Protein AF-A0A9D0X955-F1 (afdb_monomer_lite)

Secondary structure (DSSP, 8-state):
--HHHHTTS-HHHHHHHHHHHHHHHHHHHHHHHHHHHHHHHHHHHTT-------HHHHHHHHHHHHHTSGGGTTSPTTHHHHHHT--

Sequence (87 aa):
FSKSLWDRLSADRQATLQKAADDACVSISDAIVENENQLVDFFKEQGLKVYEPDVDAFRTRVQQMYLESEFSKDWPDGLLDRINAVE

Structure (mmCIF, N/CA/C/O backbone):
data_AF-A0A9D0X955-F1
#
_entry.id   AF-A0A9D0X955-F1
#
loop_
_atom_site.group_PDB
_atom_site.id
_atom_site.type_symbol
_atom_site.label_atom_id
_atom_site.label_alt_id
_atom_site.label_comp_id
_atom_site.label_asym_id
_atom_site.label_entity_id
_atom_site.label_seq_id
_atom_site.pdbx_PDB_ins_code
_atom_site.Cartn_x
_atom_site.Cartn_y
_atom_site.Cartn_z
_atom_site.occupancy
_atom_site.B_iso_or_equiv
_atom_site.auth_seq_id
_atom_site.auth_comp_id
_atom_site.auth_asym_id
_atom_site.auth_atom_id
_atom_site.pdbx_PDB_model_num
ATOM 1 N N . PHE A 1 1 ? 5.575 2.131 -15.211 1.00 89.06 1 PHE A N 1
ATOM 2 C CA . PHE A 1 1 ? 6.454 2.711 -16.255 1.00 89.06 1 PHE A CA 1
ATOM 3 C C . PHE A 1 1 ? 5.993 2.225 -17.633 1.00 89.06 1 PHE A C 1
ATOM 5 O O . PHE A 1 1 ? 5.451 1.130 -17.712 1.00 89.06 1 PHE A O 1
ATOM 12 N N . SER A 1 2 ? 6.141 3.010 -18.708 1.00 96.81 2 SER A N 1
ATOM 13 C CA . SER A 1 2 ? 5.688 2.591 -20.050 1.00 96.81 2 SER A CA 1
ATOM 14 C C . SER A 1 2 ? 6.513 1.415 -20.580 1.00 96.81 2 SER A C 1
ATOM 16 O O . SER A 1 2 ? 7.730 1.538 -20.725 1.00 96.81 2 SER A O 1
ATOM 18 N N . LYS A 1 3 ? 5.850 0.306 -20.936 1.00 96.88 3 LYS A N 1
ATOM 19 C CA . LYS A 1 3 ? 6.517 -0.883 -21.488 1.00 96.88 3 LYS A CA 1
ATOM 20 C C . LYS A 1 3 ? 7.247 -0.591 -22.803 1.00 96.88 3 LYS A C 1
ATOM 22 O O . LYS A 1 3 ? 8.382 -1.011 -22.975 1.00 96.88 3 LYS A O 1
ATOM 27 N N . SER A 1 4 ? 6.652 0.193 -23.704 1.00 97.75 4 SER A N 1
ATOM 28 C CA . SER A 1 4 ? 7.289 0.519 -24.990 1.00 97.75 4 SER A CA 1
ATOM 29 C C . SER A 1 4 ? 8.536 1.394 -24.838 1.00 97.75 4 SER A C 1
ATOM 31 O O . SER A 1 4 ? 9.446 1.340 -25.662 1.00 97.75 4 SER A O 1
ATOM 33 N N . LEU A 1 5 ? 8.600 2.225 -23.794 1.00 97.12 5 LEU A N 1
ATOM 34 C CA . LEU A 1 5 ? 9.813 2.969 -23.458 1.00 97.12 5 LEU A CA 1
ATOM 35 C C . LEU A 1 5 ? 10.841 2.068 -22.778 1.00 97.12 5 LEU A C 1
ATOM 37 O O . LEU A 1 5 ? 12.010 2.125 -23.142 1.00 97.12 5 LEU A O 1
ATOM 41 N N . TRP A 1 6 ? 10.398 1.217 -21.855 1.00 97.38 6 TRP A N 1
ATOM 42 C CA . TRP A 1 6 ? 11.241 0.260 -21.143 1.00 97.38 6 TRP A CA 1
ATOM 43 C C . TRP A 1 6 ? 11.978 -0.690 -22.084 1.00 97.38 6 TRP A C 1
ATOM 45 O O . TRP A 1 6 ? 13.198 -0.813 -22.009 1.00 97.38 6 TRP A O 1
ATOM 55 N N . ASP A 1 7 ? 11.249 -1.299 -23.018 1.00 97.94 7 ASP A N 1
ATOM 56 C CA . ASP A 1 7 ? 11.782 -2.289 -23.958 1.00 97.94 7 ASP A CA 1
ATOM 57 C C . ASP A 1 7 ? 12.807 -1.677 -24.940 1.00 97.94 7 ASP A C 1
ATOM 59 O O . ASP A 1 7 ? 13.570 -2.404 -25.569 1.00 97.94 7 ASP A O 1
ATOM 63 N N . ARG A 1 8 ? 12.856 -0.340 -25.066 1.00 97.88 8 ARG A N 1
ATOM 64 C CA . ARG A 1 8 ? 13.857 0.385 -25.874 1.00 97.88 8 ARG A CA 1
ATOM 65 C C . ARG A 1 8 ? 15.135 0.734 -25.108 1.00 97.88 8 ARG A C 1
ATOM 67 O O . ARG A 1 8 ? 16.082 1.241 -25.710 1.00 97.88 8 ARG A O 1
ATOM 74 N N . LEU A 1 9 ? 15.171 0.521 -23.796 1.00 98.00 9 LEU A N 1
ATOM 75 C CA . LEU A 1 9 ? 16.370 0.722 -22.988 1.00 98.00 9 LEU A CA 1
ATOM 76 C C . LEU A 1 9 ? 17.304 -0.488 -23.121 1.00 98.00 9 LEU A C 1
ATOM 78 O O . LEU A 1 9 ? 16.853 -1.620 -23.265 1.00 98.00 9 LEU A O 1
ATOM 82 N N . SER A 1 10 ? 18.616 -0.257 -23.033 1.00 98.44 10 SER A N 1
ATOM 83 C CA . SER A 1 10 ? 19.571 -1.354 -22.841 1.00 98.44 10 SER A CA 1
ATOM 84 C C . SER A 1 10 ? 19.387 -1.995 -21.461 1.00 98.44 10 SER A C 1
ATOM 86 O O . SER A 1 10 ? 18.883 -1.345 -20.543 1.00 98.44 10 SER A O 1
ATOM 88 N N . ALA A 1 11 ? 19.855 -3.235 -21.290 1.00 98.19 11 ALA A N 1
ATOM 89 C CA . ALA A 1 11 ? 19.775 -3.953 -20.015 1.00 98.19 11 ALA A CA 1
ATOM 90 C C . ALA A 1 11 ? 20.380 -3.152 -18.843 1.00 98.19 11 ALA A C 1
ATOM 92 O O . ALA A 1 11 ? 19.743 -3.016 -17.803 1.00 98.19 11 ALA A O 1
ATO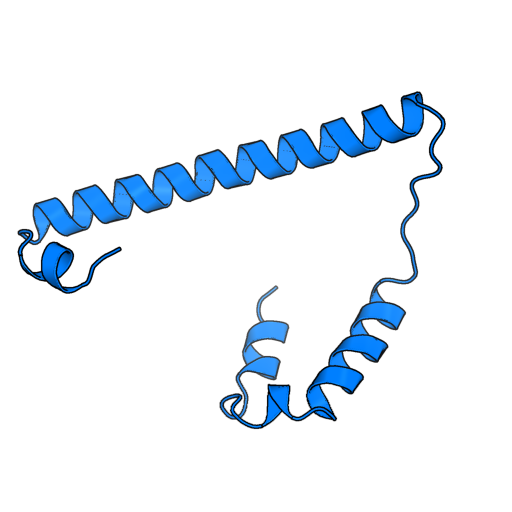M 93 N N . ASP A 1 12 ? 21.539 -2.515 -19.039 1.00 98.38 12 ASP A N 1
ATOM 94 C CA . ASP A 1 12 ? 22.176 -1.691 -17.998 1.00 98.38 12 ASP A CA 1
ATOM 95 C C . ASP A 1 12 ? 21.325 -0.475 -17.603 1.00 98.38 12 ASP A C 1
ATOM 97 O O . ASP A 1 12 ? 21.265 -0.084 -16.435 1.00 98.38 12 ASP A O 1
ATOM 101 N N . ARG A 1 13 ? 20.627 0.128 -18.575 1.00 98.25 13 ARG A N 1
ATOM 102 C CA . ARG A 1 13 ? 19.724 1.260 -18.327 1.00 98.25 13 ARG A CA 1
ATOM 103 C C . ARG A 1 13 ? 18.440 0.812 -17.641 1.00 98.25 13 ARG A C 1
ATOM 105 O O . ARG A 1 13 ? 17.957 1.533 -16.775 1.00 98.25 13 ARG A O 1
ATOM 112 N N . GLN A 1 14 ? 17.917 -0.362 -17.993 1.00 98.62 14 GLN A N 1
ATOM 113 C CA . GLN A 1 14 ? 16.800 -0.986 -17.286 1.00 98.62 14 GLN A CA 1
ATOM 114 C C . GLN A 1 14 ? 17.172 -1.260 -15.826 1.00 98.62 14 GLN A C 1
ATOM 116 O O . GLN A 1 14 ? 16.467 -0.809 -14.933 1.00 98.62 14 GLN A O 1
ATOM 121 N N . ALA A 1 15 ? 18.315 -1.903 -15.573 1.00 98.50 15 ALA A N 1
ATOM 122 C CA . ALA A 1 15 ? 18.786 -2.193 -14.220 1.00 98.50 15 ALA A CA 1
ATOM 123 C C . ALA A 1 15 ? 18.986 -0.915 -13.389 1.00 98.50 15 ALA A C 1
ATOM 125 O O . ALA A 1 15 ? 18.522 -0.833 -12.254 1.00 98.50 15 ALA A O 1
ATOM 126 N N . THR A 1 16 ? 19.614 0.109 -13.975 1.00 98.56 16 THR A N 1
ATOM 127 C CA . THR A 1 16 ? 19.812 1.409 -13.311 1.00 98.56 16 THR A CA 1
ATOM 128 C C . THR A 1 16 ? 18.481 2.072 -12.963 1.00 98.56 16 THR A C 1
ATOM 130 O O . THR A 1 16 ? 18.304 2.564 -11.850 1.00 98.56 16 THR A O 1
ATOM 133 N N . LEU A 1 17 ? 17.534 2.080 -13.904 1.00 98.31 17 LEU A N 1
ATOM 134 C CA . LEU A 1 17 ? 16.223 2.687 -13.698 1.00 98.31 17 LEU A CA 1
ATOM 135 C C . LEU A 1 17 ? 15.386 1.912 -12.672 1.00 98.31 17 LEU A C 1
ATOM 137 O O . LEU A 1 17 ? 14.740 2.546 -11.843 1.00 98.31 17 LEU A O 1
ATOM 141 N N . GLN A 1 18 ? 15.417 0.575 -12.703 1.00 98.50 18 GLN A N 1
ATOM 142 C CA . GLN A 1 18 ? 14.743 -0.259 -11.706 1.00 98.50 18 GLN A CA 1
ATOM 143 C C . GLN A 1 18 ? 15.293 0.032 -10.316 1.00 98.50 18 GLN A C 1
ATOM 145 O O . GLN A 1 18 ? 14.526 0.365 -9.422 1.00 98.50 18 GLN A O 1
ATOM 150 N N . LYS A 1 19 ? 16.623 0.017 -10.161 1.00 98.62 19 LYS A N 1
ATOM 151 C CA . LYS A 1 19 ? 17.258 0.311 -8.878 1.00 98.62 19 LYS A CA 1
ATOM 152 C C . LYS A 1 19 ? 16.866 1.694 -8.358 1.00 98.62 19 LYS A C 1
ATOM 154 O O . LYS A 1 19 ? 16.530 1.828 -7.192 1.00 98.62 19 LYS A O 1
ATOM 159 N N . ALA A 1 20 ? 16.876 2.716 -9.214 1.00 98.56 20 ALA A N 1
ATOM 160 C CA . ALA A 1 20 ? 16.470 4.059 -8.809 1.00 98.56 20 ALA A CA 1
ATOM 161 C C . ALA A 1 20 ? 14.995 4.120 -8.373 1.00 98.56 20 ALA A C 1
ATOM 163 O O . ALA A 1 20 ? 14.669 4.836 -7.429 1.00 98.56 20 ALA A O 1
ATOM 164 N N . ALA A 1 21 ? 14.108 3.377 -9.044 1.00 98.56 21 ALA A N 1
ATOM 165 C CA . ALA A 1 21 ? 12.705 3.280 -8.654 1.00 98.56 21 ALA A CA 1
ATOM 166 C C . ALA A 1 21 ? 12.536 2.558 -7.308 1.00 98.56 21 ALA A C 1
ATOM 168 O O . ALA A 1 21 ? 11.768 3.027 -6.471 1.00 98.56 21 ALA A O 1
ATOM 169 N N . ASP A 1 22 ? 13.278 1.473 -7.086 1.00 98.69 22 ASP A N 1
ATOM 170 C CA . ASP A 1 22 ? 13.248 0.706 -5.839 1.00 98.69 22 ASP A CA 1
ATOM 171 C C . ASP A 1 22 ? 13.803 1.533 -4.668 1.00 98.69 22 ASP A C 1
ATOM 173 O O . ASP A 1 22 ? 13.139 1.662 -3.641 1.00 98.69 22 ASP A O 1
ATOM 177 N N . ASP A 1 23 ? 14.965 2.177 -4.843 1.00 98.62 23 ASP A N 1
ATOM 178 C CA . ASP A 1 23 ? 15.576 3.055 -3.834 1.00 98.62 23 ASP A CA 1
ATOM 179 C C . ASP A 1 23 ? 14.628 4.213 -3.462 1.00 98.62 23 ASP A C 1
ATOM 181 O O . ASP A 1 23 ? 14.470 4.552 -2.287 1.00 98.62 23 ASP A O 1
ATOM 185 N N . ALA A 1 24 ? 13.969 4.816 -4.460 1.00 98.56 24 ALA A N 1
ATOM 186 C CA . ALA A 1 24 ? 12.993 5.876 -4.229 1.00 98.56 24 ALA A CA 1
ATOM 187 C C . ALA A 1 24 ? 11.745 5.357 -3.501 1.00 98.56 24 ALA A C 1
ATOM 189 O O . ALA A 1 24 ? 11.249 6.034 -2.604 1.00 98.56 24 ALA A O 1
ATOM 190 N N . CYS A 1 25 ? 11.251 4.166 -3.856 1.00 98.50 25 CYS A N 1
ATOM 191 C CA . CYS A 1 25 ? 10.114 3.531 -3.192 1.00 98.50 25 CYS A CA 1
ATOM 192 C C . CYS A 1 25 ? 10.393 3.318 -1.701 1.00 98.50 25 CYS A C 1
ATOM 194 O O . CYS A 1 25 ? 9.567 3.699 -0.873 1.00 98.50 25 CYS A O 1
ATOM 196 N N . VAL A 1 26 ? 11.575 2.794 -1.359 1.00 98.44 26 VAL A N 1
ATOM 197 C CA . VAL A 1 26 ? 12.006 2.618 0.036 1.00 98.44 26 VAL A CA 1
ATOM 198 C C . VAL A 1 26 ? 12.071 3.969 0.745 1.00 98.44 26 VAL A C 1
ATOM 200 O O . VAL A 1 26 ? 11.384 4.168 1.740 1.00 98.44 26 VAL A O 1
ATOM 203 N N . SER A 1 27 ? 12.798 4.941 0.182 1.00 98.56 27 SER A N 1
ATOM 204 C CA . SER A 1 27 ? 12.955 6.260 0.809 1.00 98.56 27 SER A CA 1
ATOM 205 C C . SER A 1 27 ? 11.625 6.988 1.031 1.00 98.56 27 SER A C 1
ATOM 207 O O . SER A 1 27 ? 11.475 7.685 2.033 1.00 98.56 27 SER A O 1
ATOM 209 N N . ILE A 1 28 ? 10.680 6.875 0.095 1.00 98.56 28 ILE A N 1
ATOM 210 C CA . ILE A 1 28 ? 9.358 7.495 0.21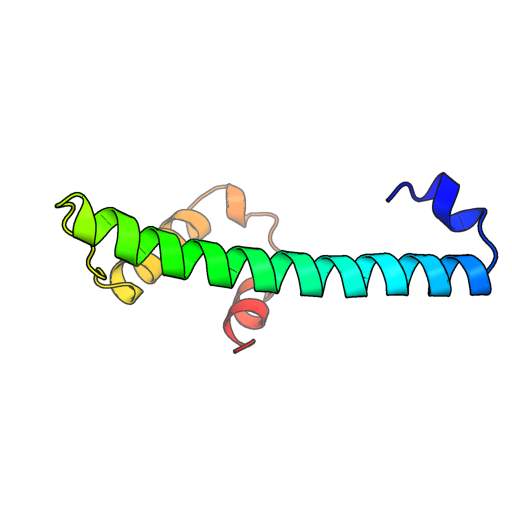8 1.00 98.56 28 ILE A CA 1
ATOM 211 C C . ILE A 1 28 ? 8.509 6.743 1.243 1.00 98.56 28 ILE A C 1
ATOM 213 O O . ILE A 1 28 ? 7.841 7.391 2.044 1.00 98.56 28 ILE A O 1
ATOM 217 N N . SER A 1 29 ? 8.542 5.409 1.240 1.00 98.38 29 SER A N 1
ATOM 218 C CA . SER A 1 29 ? 7.788 4.594 2.201 1.00 98.38 29 SER A CA 1
ATOM 219 C C . SER A 1 29 ? 8.227 4.893 3.633 1.00 98.38 29 SER A C 1
ATOM 221 O O . SER A 1 29 ? 7.379 5.176 4.474 1.00 98.38 29 SER A O 1
ATOM 223 N N . ASP A 1 30 ? 9.537 4.950 3.884 1.00 98.38 30 ASP A N 1
ATOM 224 C CA . ASP A 1 30 ? 10.089 5.287 5.200 1.00 98.38 30 ASP A CA 1
ATOM 225 C C . ASP A 1 30 ? 9.654 6.690 5.652 1.00 98.38 30 ASP A C 1
ATOM 227 O O . ASP A 1 30 ? 9.232 6.887 6.792 1.00 98.38 30 ASP A O 1
ATOM 231 N N . ALA A 1 31 ? 9.692 7.671 4.743 1.00 98.44 31 ALA A N 1
ATOM 232 C CA . ALA A 1 31 ? 9.248 9.030 5.038 1.00 98.44 31 ALA A CA 1
ATOM 233 C C . ALA A 1 31 ? 7.736 9.115 5.308 1.00 98.44 31 ALA A C 1
ATOM 235 O O . ALA A 1 31 ? 7.311 9.915 6.140 1.00 98.44 31 ALA A O 1
ATOM 236 N N . ILE A 1 32 ? 6.910 8.322 4.616 1.00 98.50 32 ILE A N 1
ATOM 237 C CA . ILE A 1 32 ? 5.464 8.254 4.869 1.00 98.50 32 ILE A CA 1
ATOM 238 C C . ILE A 1 32 ? 5.205 7.684 6.261 1.00 98.50 32 ILE A C 1
ATOM 240 O O . ILE A 1 32 ? 4.48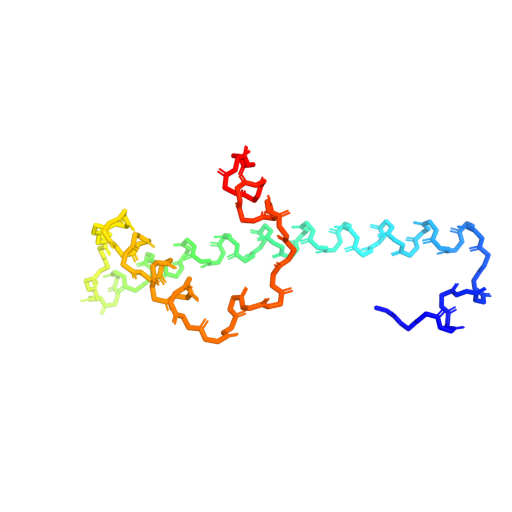9 8.322 7.024 1.00 98.50 32 ILE A O 1
ATOM 244 N N . VAL A 1 33 ? 5.828 6.556 6.613 1.00 98.19 33 VAL A N 1
ATOM 245 C CA . VAL A 1 33 ? 5.658 5.926 7.933 1.00 98.19 33 VAL A CA 1
ATOM 246 C C . VAL A 1 33 ? 6.066 6.882 9.058 1.00 98.19 33 VAL A C 1
ATOM 248 O O . VAL A 1 33 ? 5.342 7.028 10.042 1.00 98.19 33 VAL A O 1
ATOM 251 N N . GLU A 1 34 ? 7.190 7.586 8.904 1.00 97.81 34 GLU A N 1
ATOM 252 C CA . GLU A 1 34 ? 7.624 8.598 9.873 1.00 97.81 34 GLU A CA 1
ATOM 253 C C . GLU A 1 34 ? 6.600 9.736 10.008 1.00 97.81 34 GLU A C 1
ATOM 255 O O . GLU A 1 34 ? 6.203 10.095 11.118 1.00 97.81 34 GLU A O 1
ATOM 260 N N . ASN A 1 35 ? 6.116 10.275 8.886 1.00 98.44 35 ASN A N 1
ATOM 261 C CA . ASN A 1 35 ? 5.107 11.334 8.902 1.00 98.44 35 ASN A CA 1
ATOM 262 C C . ASN A 1 35 ? 3.785 10.864 9.527 1.00 98.44 35 ASN A C 1
ATOM 264 O O . ASN A 1 35 ? 3.171 11.613 10.283 1.00 98.44 35 ASN A O 1
ATOM 268 N N . GLU A 1 36 ? 3.330 9.644 9.234 1.00 98.06 36 GLU A N 1
ATOM 269 C CA . GLU A 1 36 ? 2.104 9.081 9.807 1.00 98.06 36 GLU A CA 1
ATOM 270 C C . GLU A 1 36 ? 2.195 8.985 11.335 1.00 98.06 36 GLU A C 1
ATOM 272 O O . GLU A 1 36 ? 1.257 9.390 12.027 1.00 98.06 36 GLU A O 1
ATOM 277 N N . ASN A 1 37 ? 3.343 8.561 11.873 1.00 95.69 37 ASN A N 1
ATOM 278 C CA . ASN A 1 37 ? 3.584 8.537 13.317 1.00 95.69 37 ASN A CA 1
ATOM 279 C C . ASN A 1 37 ? 3.545 9.946 13.930 1.00 95.69 37 ASN A C 1
ATOM 281 O O . ASN A 1 37 ? 2.855 10.169 14.927 1.00 95.69 37 ASN A O 1
ATOM 285 N N . GLN A 1 38 ? 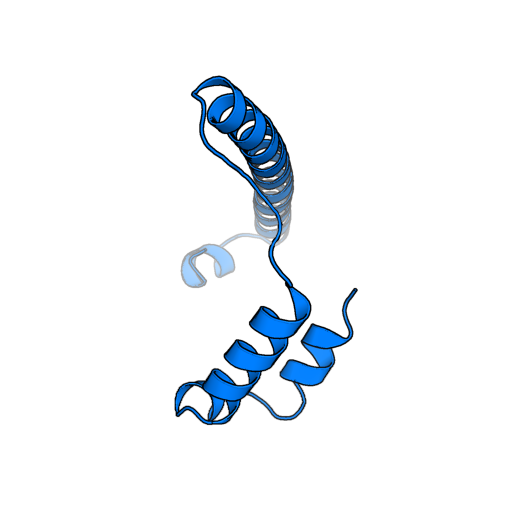4.214 10.919 13.304 1.00 97.75 38 GLN A N 1
ATOM 286 C CA . GLN A 1 38 ? 4.197 12.313 13.763 1.00 97.75 38 GLN A CA 1
ATOM 287 C C . GLN A 1 38 ? 2.784 12.914 13.735 1.00 97.75 38 GLN A C 1
ATOM 289 O O . GLN A 1 38 ? 2.400 13.667 14.633 1.00 97.75 38 GLN A O 1
ATOM 294 N N . LEU A 1 39 ? 1.980 12.572 12.725 1.00 98.25 39 LEU A N 1
ATOM 295 C CA . LEU A 1 39 ? 0.608 13.057 12.600 1.00 98.25 39 LEU A CA 1
ATOM 296 C C . LEU A 1 39 ? -0.316 12.477 13.673 1.00 98.25 39 LEU A C 1
ATOM 298 O O . LEU A 1 39 ? -1.185 13.19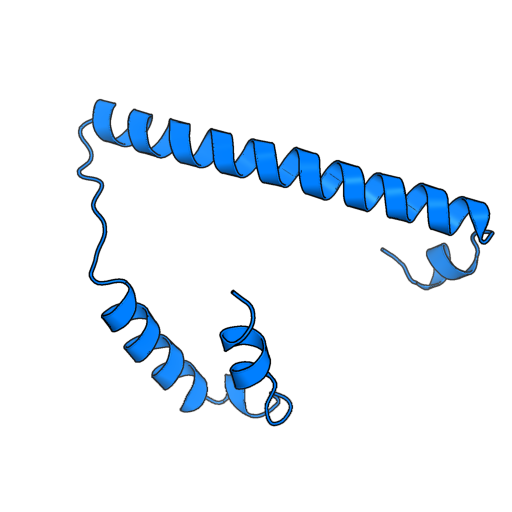7 14.165 1.00 98.25 39 LEU A O 1
ATOM 302 N N . VAL A 1 40 ? -0.129 11.214 14.072 1.00 97.69 40 VAL A N 1
ATOM 303 C CA . VAL A 1 40 ? -0.873 10.624 15.198 1.00 97.69 40 VAL A CA 1
ATOM 304 C C . VAL A 1 40 ? -0.666 11.445 16.471 1.00 97.69 40 VAL A C 1
ATOM 306 O O . VAL A 1 40 ? -1.642 11.749 17.164 1.00 97.69 40 VAL A O 1
ATOM 309 N N . ASP A 1 41 ? 0.575 11.830 16.767 1.00 96.94 41 ASP A N 1
ATOM 310 C CA . ASP A 1 41 ? 0.895 12.633 17.949 1.00 96.94 41 ASP A CA 1
ATOM 311 C C . ASP A 1 41 ? 0.348 14.055 17.829 1.00 96.94 41 ASP A C 1
ATOM 313 O O . ASP A 1 41 ? -0.351 14.519 18.734 1.00 96.94 41 ASP A O 1
ATOM 317 N N . PHE A 1 42 ? 0.533 14.697 16.674 1.00 98.31 42 PHE A N 1
ATOM 318 C CA . PHE A 1 42 ? -0.058 16.004 16.391 1.00 98.31 42 PHE A CA 1
ATOM 319 C C . PHE A 1 42 ? -1.577 16.008 16.617 1.00 98.31 42 PHE A C 1
ATOM 321 O O . PHE A 1 42 ? -2.109 16.899 17.279 1.00 98.31 42 PHE A O 1
ATOM 328 N N . PHE A 1 43 ? -2.304 15.005 16.118 1.00 98.50 43 PHE A N 1
ATOM 329 C CA . PHE A 1 43 ? -3.754 14.935 16.303 1.00 98.50 43 PHE A CA 1
ATOM 330 C C . PHE A 1 43 ? -4.156 14.794 17.773 1.00 98.50 43 PHE A C 1
ATOM 332 O O . PHE A 1 43 ? -5.123 15.433 18.200 1.00 98.50 43 PHE A O 1
ATOM 339 N N . LYS A 1 44 ? -3.410 14.014 18.563 1.00 97.62 44 LYS A N 1
ATOM 340 C CA . LYS A 1 44 ? -3.630 13.912 20.014 1.00 97.62 44 LYS A CA 1
ATOM 341 C C . LYS A 1 44 ? -3.378 15.251 20.711 1.00 97.62 44 LYS A C 1
ATOM 343 O O . LYS A 1 44 ? -4.182 15.649 21.552 1.00 97.62 44 LYS A O 1
ATOM 348 N N . GLU A 1 45 ? -2.323 15.975 20.333 1.00 98.00 45 GLU A N 1
ATOM 349 C CA . GLU A 1 45 ? -2.013 17.314 20.858 1.00 98.00 45 GLU A CA 1
ATOM 350 C C . GLU A 1 45 ? -3.088 18.352 20.510 1.00 98.00 45 GLU A C 1
ATOM 352 O O . GLU A 1 45 ? -3.424 19.196 21.340 1.00 98.00 45 GLU A O 1
ATOM 357 N N . GLN A 1 46 ? -3.695 18.257 19.322 1.00 98.44 46 GLN A N 1
ATOM 358 C CA . GLN A 1 46 ? -4.854 19.073 18.931 1.00 98.44 46 GLN A CA 1
ATOM 359 C C . GLN A 1 46 ? -6.159 18.668 19.645 1.00 98.44 46 GLN A C 1
ATOM 361 O O . GLN A 1 46 ? -7.219 19.238 19.383 1.00 98.44 46 GLN A O 1
ATOM 366 N N . GLY A 1 47 ? -6.108 17.694 20.557 1.00 98.25 47 GLY A N 1
ATOM 367 C CA . GLY A 1 47 ? -7.239 17.271 21.377 1.00 98.25 47 GLY A CA 1
ATOM 368 C C . GLY A 1 47 ? -8.130 16.206 20.736 1.00 98.25 47 GLY A C 1
ATOM 369 O O . GLY A 1 47 ? -9.209 15.926 21.267 1.00 98.25 47 GLY A O 1
ATOM 370 N N . LEU A 1 48 ? -7.715 15.590 19.621 1.00 98.38 48 LEU A N 1
ATOM 371 C CA . LEU A 1 48 ? -8.440 14.458 19.045 1.00 98.38 48 LEU A CA 1
ATOM 372 C C . LEU A 1 48 ? -8.181 13.176 19.841 1.00 98.38 48 LEU A C 1
ATOM 374 O O . LEU A 1 48 ? -7.078 12.897 20.307 1.00 98.38 48 LEU A O 1
ATOM 378 N N . LYS A 1 49 ? -9.221 12.348 19.960 1.00 97.56 49 LYS A N 1
ATOM 379 C CA . LYS A 1 49 ? -9.108 11.003 20.529 1.00 97.56 49 LYS A CA 1
ATOM 380 C C . LYS A 1 49 ? -8.737 10.022 19.424 1.00 97.56 49 LYS A C 1
ATOM 382 O O . LYS A 1 49 ? -9.597 9.647 18.632 1.00 97.56 49 LYS A O 1
ATOM 387 N N . VAL A 1 50 ? -7.480 9.599 19.404 1.00 96.62 50 VAL A N 1
ATOM 388 C CA . VAL A 1 50 ? -6.974 8.557 18.501 1.00 96.62 50 VAL A CA 1
ATOM 389 C C . VAL A 1 50 ? -6.861 7.250 19.282 1.00 96.62 50 VAL A C 1
ATOM 391 O O . VAL A 1 50 ? -6.238 7.225 20.343 1.00 96.62 50 VAL A O 1
ATOM 394 N N . TYR A 1 51 ? -7.490 6.185 18.790 1.00 95.81 51 TYR A N 1
ATOM 395 C CA . TYR A 1 51 ? -7.545 4.881 19.450 1.00 95.81 51 TYR A CA 1
ATOM 396 C C . TYR A 1 51 ? -7.601 3.754 18.421 1.00 95.81 51 TYR A C 1
ATOM 398 O O . TYR A 1 51 ? -8.061 3.949 17.297 1.00 95.81 51 TYR A O 1
ATOM 406 N N . GLU A 1 52 ? -7.143 2.577 18.829 1.00 96.56 52 GLU A N 1
ATOM 407 C CA . GLU A 1 52 ? -7.182 1.371 18.012 1.00 96.56 52 GLU A CA 1
ATOM 408 C C . GLU A 1 52 ? -8.514 0.630 18.233 1.00 96.56 52 GLU A C 1
ATOM 410 O O . GLU A 1 52 ? -8.901 0.407 19.386 1.00 96.56 52 GLU A O 1
ATOM 415 N N . PRO A 1 53 ? -9.264 0.300 17.166 1.00 97.25 53 PRO A N 1
ATOM 416 C CA . PRO A 1 53 ? -10.457 -0.532 17.272 1.00 97.25 53 PRO A CA 1
ATOM 417 C C . PRO A 1 53 ? -10.085 -2.021 17.363 1.00 97.25 53 PRO A C 1
ATOM 419 O O . PRO A 1 53 ? -8.922 -2.398 17.293 1.00 97.25 53 PRO A O 1
ATOM 422 N N . ASP A 1 54 ? -11.090 -2.890 17.447 1.00 97.94 54 ASP A N 1
ATOM 423 C CA . ASP A 1 54 ? -10.902 -4.327 17.224 1.00 97.94 54 ASP A CA 1
ATOM 424 C C . ASP A 1 54 ? -10.585 -4.590 15.739 1.00 97.94 54 ASP A C 1
ATOM 426 O O . ASP A 1 54 ? -11.478 -4.775 14.907 1.00 97.94 54 ASP A O 1
ATOM 430 N N . VAL A 1 55 ? -9.300 -4.536 15.388 1.00 96.75 55 VAL A N 1
ATOM 431 C CA . VAL A 1 55 ? -8.827 -4.667 14.003 1.00 96.75 55 VAL A CA 1
ATOM 432 C C . VAL A 1 55 ? -9.239 -6.009 13.393 1.00 96.75 55 VAL A C 1
ATOM 434 O O . VAL A 1 55 ? -9.604 -6.054 12.215 1.00 96.75 55 VAL A O 1
ATOM 437 N N . ASP A 1 56 ? -9.254 -7.086 14.178 1.00 96.00 56 ASP A N 1
ATOM 438 C CA . ASP A 1 56 ? -9.606 -8.423 13.699 1.00 96.00 56 ASP A CA 1
ATOM 439 C C . ASP A 1 56 ? -11.095 -8.543 13.370 1.00 96.00 56 ASP A C 1
ATOM 441 O O . ASP A 1 56 ? -11.454 -9.116 12.333 1.00 96.00 56 ASP A O 1
ATOM 445 N N . ALA A 1 57 ? -11.972 -7.940 14.177 1.00 98.00 57 ALA A N 1
ATOM 446 C CA . ALA A 1 57 ? -13.399 -7.875 13.871 1.00 98.00 57 ALA A CA 1
ATOM 447 C C . ALA A 1 57 ? -13.665 -7.104 12.567 1.00 98.00 57 ALA A C 1
ATOM 449 O O . ALA A 1 57 ? -14.440 -7.562 11.719 1.00 98.00 57 ALA A O 1
ATOM 450 N N . PHE A 1 58 ? -12.994 -5.962 12.366 1.00 97.75 58 PHE A N 1
ATOM 451 C CA . PHE A 1 58 ? -13.102 -5.188 11.125 1.00 97.75 58 PHE A CA 1
ATOM 452 C C . PHE A 1 58 ? -12.567 -5.970 9.920 1.00 97.75 58 PHE A C 1
ATOM 454 O O . PHE A 1 58 ? -13.252 -6.055 8.896 1.00 97.75 58 PHE A O 1
ATOM 461 N N . ARG A 1 59 ? -11.383 -6.583 10.045 1.00 95.06 59 ARG A N 1
ATOM 462 C CA . ARG A 1 59 ? -10.761 -7.392 8.987 1.00 95.06 59 ARG A CA 1
ATOM 463 C C . ARG A 1 59 ? -11.671 -8.545 8.572 1.00 95.06 59 ARG A C 1
ATOM 465 O O . ARG A 1 59 ? -11.954 -8.688 7.385 1.00 95.06 59 ARG A O 1
ATOM 472 N N . THR A 1 60 ? -12.189 -9.301 9.539 1.00 95.44 60 THR A N 1
ATOM 473 C CA . THR A 1 60 ? -13.099 -10.434 9.303 1.00 95.44 60 THR A CA 1
ATOM 474 C C . THR A 1 60 ? -14.360 -9.982 8.574 1.00 95.44 60 THR A C 1
ATOM 476 O O . THR A 1 60 ? -14.728 -10.537 7.537 1.00 95.44 60 THR A O 1
ATOM 479 N N . ARG A 1 61 ? -15.010 -8.926 9.081 1.00 97.44 61 ARG A N 1
ATOM 480 C CA . ARG A 1 61 ? -16.258 -8.417 8.509 1.00 97.44 61 ARG A CA 1
ATOM 481 C C . ARG A 1 61 ? -16.075 -7.953 7.067 1.00 97.44 61 ARG A C 1
ATOM 483 O O . ARG A 1 61 ? -16.898 -8.300 6.221 1.00 97.44 61 ARG A O 1
ATOM 490 N N . VAL A 1 62 ? -15.038 -7.161 6.795 1.00 96.31 62 VAL A N 1
ATOM 491 C CA . VAL A 1 62 ? -14.802 -6.573 5.469 1.00 96.31 62 VAL A CA 1
ATOM 492 C C . VAL A 1 62 ? -14.313 -7.625 4.478 1.00 96.31 62 VAL A C 1
ATOM 494 O O . VAL A 1 62 ? -14.805 -7.650 3.352 1.00 96.31 62 VAL A O 1
ATOM 497 N N . GLN A 1 63 ? -13.417 -8.534 4.878 1.00 94.62 63 GLN A N 1
ATOM 498 C CA . GLN A 1 63 ? -12.970 -9.621 4.004 1.00 94.62 63 GLN A CA 1
ATOM 499 C C . GLN A 1 63 ? -14.159 -10.467 3.534 1.00 94.62 63 GLN A C 1
ATOM 501 O O . GLN A 1 63 ? -14.290 -10.719 2.337 1.00 94.62 63 GLN A O 1
ATOM 506 N N . GLN A 1 64 ? -15.081 -10.807 4.441 1.00 95.81 64 GLN A N 1
ATOM 507 C CA . GLN A 1 64 ? -16.298 -11.525 4.072 1.00 95.81 64 GLN A CA 1
ATOM 508 C C . GLN A 1 64 ? -17.179 -10.732 3.093 1.00 95.81 64 GLN A C 1
ATOM 510 O O . GLN A 1 64 ? -17.666 -11.303 2.122 1.00 95.81 64 GLN A O 1
ATOM 515 N N . MET A 1 65 ? -17.324 -9.412 3.272 1.00 97.06 65 MET A N 1
ATOM 516 C CA . MET A 1 65 ? -18.075 -8.577 2.321 1.00 97.06 65 MET A CA 1
ATOM 517 C C . MET A 1 65 ? -17.505 -8.644 0.904 1.00 97.06 65 MET A C 1
ATOM 519 O O . MET A 1 65 ? -18.273 -8.709 -0.051 1.00 97.06 65 MET A O 1
ATOM 523 N N . TYR A 1 66 ? -16.178 -8.626 0.752 1.00 95.56 66 TYR A N 1
ATOM 524 C CA . TYR A 1 66 ? -15.553 -8.717 -0.568 1.00 95.56 66 TYR A CA 1
ATOM 525 C C . TYR A 1 66 ? -15.686 -10.116 -1.174 1.00 95.56 66 TYR A C 1
ATOM 527 O O . TYR A 1 66 ? -15.991 -10.228 -2.363 1.00 95.56 66 TYR A O 1
ATOM 535 N N . LEU A 1 67 ? -15.529 -11.167 -0.367 1.00 94.56 67 LEU A N 1
ATOM 536 C CA . LEU A 1 67 ? -15.742 -12.552 -0.800 1.00 94.56 67 LEU A CA 1
ATOM 537 C C . LEU A 1 67 ? -17.185 -12.808 -1.264 1.00 94.56 67 LEU A C 1
ATOM 539 O O . LEU A 1 67 ? -17.403 -13.574 -2.193 1.00 94.56 67 LEU A O 1
ATOM 543 N N . GLU A 1 68 ? -18.164 -12.134 -0.664 1.00 95.81 68 GLU A N 1
ATOM 544 C CA . GLU A 1 68 ? -19.579 -12.211 -1.058 1.00 95.81 68 GLU A CA 1
ATOM 545 C C . GLU A 1 68 ? -19.944 -11.254 -2.212 1.00 95.81 68 GLU A C 1
ATOM 547 O O . GLU A 1 68 ? -21.036 -11.342 -2.778 1.00 95.81 68 GLU A O 1
ATOM 552 N N . SER A 1 69 ? -19.049 -10.328 -2.568 1.00 96.00 69 SER A N 1
ATOM 553 C CA . SER A 1 69 ? -19.268 -9.334 -3.621 1.00 96.00 69 SER A CA 1
ATOM 554 C C . SER A 1 69 ? -18.837 -9.826 -5.001 1.00 96.00 69 SER A C 1
ATOM 556 O O . SER A 1 69 ? -18.102 -10.794 -5.162 1.00 96.00 69 SER A O 1
ATOM 558 N N . GLU A 1 70 ? -19.220 -9.081 -6.032 1.00 96.50 70 GLU A N 1
ATOM 559 C CA . GLU A 1 70 ? -18.730 -9.318 -7.388 1.00 96.50 70 GLU A CA 1
ATOM 560 C C . GLU A 1 70 ? -17.246 -9.002 -7.596 1.00 96.50 70 GLU A C 1
ATOM 562 O O . GLU A 1 70 ? -16.662 -9.508 -8.550 1.00 96.50 70 GLU A O 1
ATOM 567 N N . PHE A 1 71 ? -16.623 -8.230 -6.701 1.00 93.50 71 PHE A N 1
ATOM 568 C CA . PHE A 1 71 ? -15.221 -7.830 -6.827 1.00 93.50 71 PHE A CA 1
ATOM 569 C C . PHE A 1 71 ? -14.243 -8.994 -6.665 1.00 93.50 71 PHE A C 1
ATOM 571 O O . PHE A 1 71 ? -13.111 -8.887 -7.129 1.00 93.50 71 PHE A O 1
ATOM 578 N N . SER A 1 72 ? -14.666 -10.087 -6.023 1.00 94.31 72 SER A N 1
ATOM 579 C CA . SER A 1 72 ? -13.836 -11.276 -5.810 1.00 94.31 72 SER A CA 1
ATOM 580 C C . SER A 1 72 ? -13.953 -12.331 -6.908 1.00 94.31 72 SER A C 1
ATOM 582 O O . SER A 1 72 ? -13.162 -13.270 -6.929 1.00 94.31 72 SER A O 1
ATOM 584 N N . LYS A 1 73 ? -14.890 -12.173 -7.854 1.00 94.12 73 LYS A N 1
ATOM 585 C CA . LYS A 1 73 ? -15.178 -13.184 -8.889 1.00 94.12 73 LYS A CA 1
ATOM 586 C C . LYS A 1 73 ? -13.988 -13.490 -9.794 1.00 94.12 73 LYS A C 1
ATOM 588 O O . LYS A 1 73 ? -13.830 -14.630 -10.213 1.00 94.12 73 LYS A O 1
ATOM 593 N N . ASP A 1 74 ? -13.179 -12.477 -10.083 1.00 95.38 74 ASP A N 1
ATOM 594 C CA . ASP A 1 74 ? -12.031 -12.589 -10.986 1.00 95.38 74 ASP A CA 1
ATOM 595 C C . ASP A 1 74 ? -10.712 -12.810 -10.230 1.00 95.38 74 ASP A C 1
ATOM 597 O O . ASP A 1 74 ? -9.629 -12.737 -10.818 1.00 95.38 74 ASP A O 1
ATOM 601 N N . TRP A 1 75 ? -10.769 -13.043 -8.914 1.00 95.31 75 TRP A N 1
ATOM 602 C CA . TRP A 1 75 ? -9.569 -13.335 -8.143 1.00 95.31 75 TRP A CA 1
ATOM 603 C C . TRP A 1 75 ? -9.053 -14.729 -8.503 1.00 95.31 75 TRP A C 1
ATOM 605 O O . TRP A 1 75 ? -9.816 -15.692 -8.456 1.00 95.31 75 TRP A O 1
ATOM 615 N N . PRO A 1 76 ? -7.759 -14.867 -8.839 1.00 96.06 76 PRO A N 1
ATOM 616 C CA .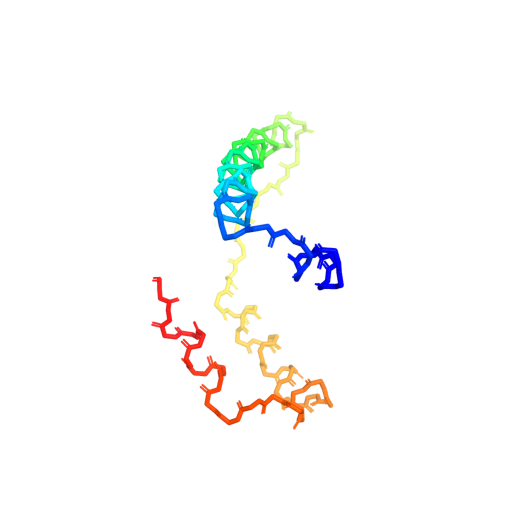 PRO A 1 76 ? -7.171 -16.176 -9.066 1.00 96.06 76 PRO A CA 1
ATOM 617 C C . PRO A 1 76 ? -7.315 -17.079 -7.837 1.00 96.06 76 PRO A C 1
ATOM 619 O O . PRO A 1 76 ? -7.050 -16.644 -6.710 1.00 96.06 76 PRO A O 1
ATOM 622 N N . ASP A 1 77 ? -7.663 -18.345 -8.068 1.00 94.44 77 ASP A N 1
ATOM 623 C CA . ASP A 1 77 ? -7.780 -19.356 -7.016 1.00 94.44 77 ASP A CA 1
ATOM 624 C C . ASP A 1 77 ? -6.521 -19.392 -6.131 1.00 94.44 77 ASP A C 1
ATOM 626 O O . ASP A 1 77 ? -5.384 -19.437 -6.614 1.00 94.44 77 ASP A O 1
ATOM 630 N N . GLY A 1 78 ? -6.726 -19.349 -4.812 1.00 93.69 78 GLY A N 1
ATOM 631 C CA . GLY A 1 78 ? -5.653 -19.378 -3.814 1.00 93.69 78 GLY A CA 1
ATOM 632 C C . GLY A 1 78 ? -4.817 -18.095 -3.700 1.00 93.69 78 GLY A C 1
ATOM 633 O O . GLY A 1 78 ? -3.879 -18.067 -2.903 1.00 93.69 78 GLY A O 1
ATOM 634 N N . LEU A 1 79 ? -5.113 -17.021 -4.449 1.00 93.44 79 LEU A N 1
ATOM 635 C CA . LEU A 1 79 ? -4.386 -15.750 -4.316 1.00 93.44 79 LEU A CA 1
ATOM 636 C C . LEU A 1 79 ? -4.556 -15.144 -2.917 1.00 93.44 79 LEU A C 1
ATOM 638 O O . LEU A 1 79 ? -3.569 -14.726 -2.318 1.00 93.44 79 LEU A O 1
ATOM 642 N N . LEU A 1 80 ? -5.787 -15.113 -2.399 1.00 92.81 80 LEU A N 1
ATOM 643 C CA . LEU A 1 80 ? -6.076 -14.534 -1.086 1.00 92.81 80 LEU A CA 1
ATOM 644 C C . LEU A 1 80 ? -5.339 -15.279 0.033 1.00 92.81 80 LEU A C 1
ATOM 646 O O . LEU A 1 80 ? -4.699 -14.643 0.863 1.00 92.81 80 LEU A O 1
ATOM 650 N N . ASP A 1 81 ? -5.366 -16.613 0.010 1.00 93.31 81 ASP A N 1
ATOM 651 C CA . ASP A 1 81 ? -4.671 -17.438 1.003 1.00 93.31 81 ASP A CA 1
ATOM 652 C C . ASP A 1 81 ? -3.161 -17.196 0.969 1.00 93.31 81 ASP A C 1
ATOM 654 O O . ASP A 1 81 ? -2.525 -17.071 2.012 1.00 93.31 81 ASP A O 1
ATOM 658 N N . ARG A 1 82 ? -2.585 -17.061 -0.233 1.00 94.56 82 ARG A N 1
ATOM 659 C CA . ARG A 1 82 ? -1.163 -16.740 -0.400 1.00 94.56 82 ARG A CA 1
ATOM 660 C C . ARG A 1 82 ? -0.815 -15.359 0.136 1.00 94.56 82 ARG A C 1
ATOM 662 O O . ARG A 1 82 ? 0.233 -15.232 0.747 1.00 94.56 82 ARG A O 1
ATOM 669 N N . ILE A 1 83 ? -1.655 -14.350 -0.098 1.00 92.00 83 ILE A N 1
ATOM 670 C CA . ILE A 1 83 ? -1.440 -12.996 0.434 1.00 92.00 83 ILE A CA 1
ATOM 671 C C . ILE A 1 83 ? -1.527 -13.014 1.963 1.00 92.00 83 ILE A C 1
ATOM 673 O O . ILE A 1 83 ? -0.643 -12.476 2.616 1.00 92.00 83 ILE A O 1
ATOM 677 N N . ASN A 1 84 ? -2.534 -13.682 2.532 1.00 88.88 84 ASN A N 1
ATOM 678 C CA . ASN A 1 84 ? -2.707 -13.780 3.985 1.00 88.88 84 ASN A CA 1
ATOM 679 C C . ASN A 1 84 ? -1.589 -14.582 4.678 1.00 88.88 84 ASN A C 1
ATOM 681 O O . ASN A 1 84 ? -1.409 -14.444 5.882 1.00 88.88 84 ASN A O 1
ATOM 685 N N . ALA A 1 85 ? -0.867 -15.433 3.941 1.00 93.19 85 ALA A N 1
ATOM 686 C CA . ALA A 1 85 ? 0.254 -16.221 4.452 1.00 93.19 85 ALA A CA 1
ATOM 687 C C . ALA A 1 85 ? 1.609 -15.489 4.399 1.00 93.19 85 ALA A C 1
ATOM 689 O O . ALA A 1 85 ? 2.601 -16.028 4.891 1.00 93.19 85 ALA A O 1
ATOM 690 N N . VAL A 1 86 ? 1.676 -14.311 3.769 1.00 86.69 86 VAL A N 1
ATOM 691 C CA . VAL A 1 86 ? 2.860 -13.448 3.819 1.00 86.69 86 VAL A CA 1
ATOM 692 C C . VAL A 1 86 ? 2.706 -12.542 5.037 1.00 86.69 86 VAL A C 1
ATOM 694 O O . VAL A 1 86 ? 1.976 -11.554 4.983 1.00 86.69 86 VAL A O 1
ATOM 697 N N . GLU A 1 87 ? 3.362 -12.927 6.131 1.00 51.19 87 GLU A N 1
ATOM 698 C CA . GLU A 1 87 ? 3.657 -12.034 7.262 1.00 51.19 87 GLU A CA 1
ATOM 699 C C . GLU A 1 87 ? 4.848 -11.124 6.940 1.00 51.19 87 GLU A C 1
ATOM 701 O O . GLU A 1 87 ? 5.873 -11.640 6.427 1.00 51.19 87 GLU A O 1
#

Radius of gyration: 20.19 Å; chains: 1; bounding box: 42×38×47 Å

pLDDT: mean 96.13, std 5.38, range [51.19, 98.69]

Foldseek 3Di:
DDPVVLVPDDPVVNVVVVVVVVVVVVVVVVVVVVVVVVVLVVCVVVVDDDDDDPVVVVCVVVVVVCVVDPVCVPPPPCPVVVVVPPD